Protein AF-X1QGY7-F1 (afdb_monomer_lite)

Secondary structure (DSSP, 8-state):
-EESSHHHHHHHHHHT---EEETTSSS-HHHHHTTSS-EES-GGGG---

InterPro domains:
  IPR023214 HAD superfamily [G3DSA:3.40.50.1000] (1-49)
  IPR036412 HAD-like superfamily [SSF56784] (1-48)

pLDDT: mean 95.59, std 3.72, range [75.12, 98.38]

Organism: NCBI:txid412755

Structure (mmCIF, N/CA/C/O backbone):
data_AF-X1QGY7-F1
#
_entry.id   AF-X1QGY7-F1
#
loop_
_atom_site.group_PDB
_atom_site.id
_atom_site.type_symbol
_atom_site.label_atom_id
_atom_site.label_alt_id
_atom_site.label_comp_id
_atom_site.label_asym_id
_atom_site.label_entity_id
_atom_site.label_seq_id
_atom_site.pdbx_PDB_ins_code
_atom_site.Cartn_x
_atom_site.Cartn_y
_atom_site.Cartn_z
_atom_site.occup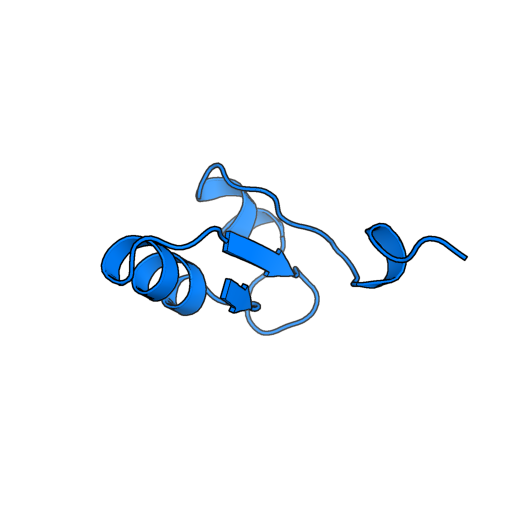ancy
_atom_site.B_iso_or_equiv
_atom_site.auth_seq_id
_atom_site.auth_comp_id
_atom_site.auth_asym_id
_atom_site.auth_atom_id
_atom_site.pdbx_PDB_model_num
ATOM 1 N N . MET A 1 1 ? -5.743 -0.888 5.554 1.00 96.00 1 MET A N 1
ATOM 2 C CA . MET A 1 1 ? -4.541 -1.610 5.099 1.00 96.00 1 MET A CA 1
ATOM 3 C C . MET A 1 1 ? -3.400 -0.625 4.928 1.00 96.00 1 MET A C 1
ATOM 5 O O . MET A 1 1 ? -3.607 0.415 4.313 1.00 96.00 1 MET A O 1
ATOM 9 N N . ILE A 1 2 ? -2.224 -0.957 5.459 1.00 96.50 2 ILE A N 1
ATOM 10 C CA . ILE A 1 2 ? -0.965 -0.270 5.152 1.00 96.50 2 ILE A CA 1
ATOM 11 C C . ILE A 1 2 ? -0.039 -1.326 4.550 1.00 96.50 2 ILE A C 1
ATOM 13 O O . ILE A 1 2 ? 0.195 -2.340 5.204 1.00 96.50 2 ILE A O 1
ATOM 17 N N . GLY A 1 3 ? 0.437 -1.117 3.323 1.00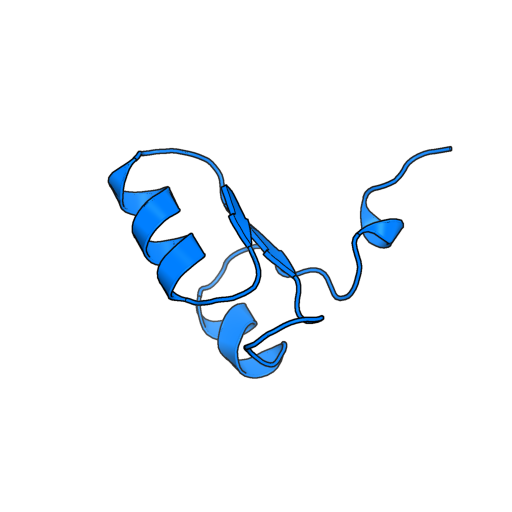 97.00 3 GLY A N 1
ATOM 18 C CA . GLY A 1 3 ? 1.212 -2.122 2.585 1.00 97.00 3 GLY A CA 1
ATOM 19 C C . GLY A 1 3 ? 2.086 -1.528 1.483 1.00 97.00 3 GLY A C 1
ATOM 20 O O . GLY A 1 3 ? 2.175 -0.311 1.342 1.00 97.00 3 GLY A O 1
ATOM 21 N N . ASP A 1 4 ? 2.745 -2.376 0.703 1.00 97.81 4 ASP A N 1
ATOM 22 C CA . ASP A 1 4 ? 3.725 -1.991 -0.325 1.00 97.81 4 ASP A CA 1
ATOM 23 C C . ASP A 1 4 ? 3.496 -2.699 -1.673 1.00 97.81 4 ASP A C 1
ATOM 25 O O . ASP A 1 4 ? 4.297 -2.565 -2.605 1.00 97.81 4 ASP A O 1
ATOM 29 N N . THR A 1 5 ? 2.389 -3.435 -1.808 1.00 97.88 5 THR A N 1
ATOM 30 C CA . THR A 1 5 ? 2.046 -4.196 -3.012 1.00 97.88 5 THR A CA 1
ATOM 31 C C . THR A 1 5 ? 0.655 -3.866 -3.560 1.00 97.88 5 THR A C 1
ATOM 33 O O . THR A 1 5 ? -0.208 -3.307 -2.889 1.00 97.88 5 THR A O 1
ATOM 36 N N . ILE A 1 6 ? 0.410 -4.276 -4.811 1.00 97.56 6 ILE A N 1
ATOM 37 C CA . ILE A 1 6 ? -0.946 -4.278 -5.394 1.00 97.56 6 ILE A CA 1
ATOM 38 C C . ILE A 1 6 ? -1.845 -5.277 -4.645 1.00 97.56 6 ILE A C 1
ATOM 40 O O . ILE A 1 6 ? -3.039 -5.041 -4.509 1.00 97.56 6 ILE A O 1
ATOM 44 N N . HIS A 1 7 ? -1.275 -6.358 -4.102 1.00 97.88 7 HIS A N 1
ATOM 45 C CA . HIS A 1 7 ? -2.044 -7.338 -3.341 1.00 97.88 7 HIS A CA 1
ATOM 46 C C . HIS A 1 7 ? -2.645 -6.725 -2.067 1.00 97.88 7 HIS A C 1
ATOM 48 O O . HIS A 1 7 ? -3.810 -6.970 -1.770 1.00 97.88 7 HIS A O 1
ATOM 54 N N . ASP A 1 8 ? -1.906 -5.861 -1.363 1.00 97.81 8 ASP A N 1
ATOM 55 C CA . ASP A 1 8 ? -2.424 -5.136 -0.194 1.00 97.81 8 ASP A CA 1
ATOM 56 C C . ASP A 1 8 ? -3.615 -4.240 -0.561 1.00 97.81 8 ASP A C 1
ATOM 58 O O . ASP A 1 8 ? -4.602 -4.161 0.178 1.00 97.81 8 ASP A O 1
ATOM 62 N N . TYR A 1 9 ? -3.558 -3.601 -1.734 1.00 98.00 9 TYR A N 1
ATOM 63 C CA . TYR A 1 9 ?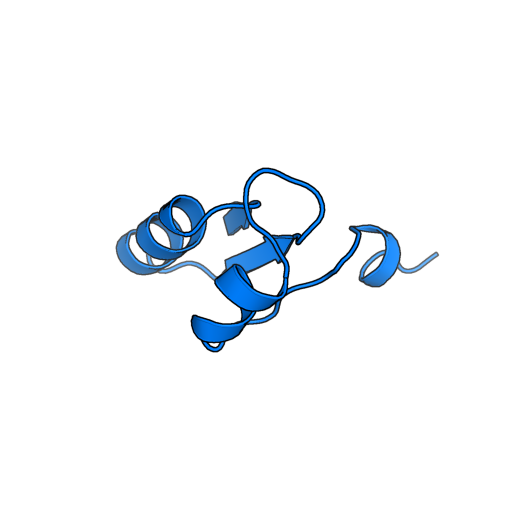 -4.686 -2.860 -2.292 1.00 98.00 9 TYR A CA 1
ATOM 64 C C . TYR A 1 9 ? -5.882 -3.774 -2.571 1.00 98.00 9 TYR A C 1
ATOM 66 O O . TYR A 1 9 ? -6.979 -3.497 -2.081 1.00 98.00 9 TYR A O 1
ATOM 74 N N . ASP A 1 10 ? -5.688 -4.884 -3.281 1.00 98.19 10 ASP A N 1
ATOM 75 C CA . ASP A 1 10 ? -6.773 -5.811 -3.614 1.00 98.19 10 ASP A CA 1
ATOM 76 C C . ASP A 1 10 ? -7.442 -6.369 -2.351 1.00 98.19 10 ASP A C 1
ATOM 78 O O . ASP A 1 10 ? -8.672 -6.384 -2.249 1.00 98.19 10 ASP A O 1
ATOM 82 N N . VAL A 1 11 ? -6.646 -6.759 -1.351 1.00 98.25 11 VAL A N 1
ATOM 83 C CA . VAL A 1 11 ? -7.140 -7.225 -0.050 1.00 98.25 11 VAL A CA 1
ATOM 84 C C . VAL A 1 11 ? -7.930 -6.121 0.649 1.00 98.25 11 VAL A C 1
ATOM 86 O O . VAL A 1 11 ? -9.029 -6.388 1.132 1.00 98.25 11 VAL A O 1
ATOM 89 N N . SER A 1 12 ? -7.434 -4.876 0.656 1.00 98.06 12 SER A N 1
ATOM 90 C CA . SER A 1 12 ? -8.132 -3.746 1.288 1.00 98.06 12 SER A CA 1
ATOM 91 C C . SER A 1 12 ? -9.527 -3.507 0.706 1.00 98.06 12 SER A C 1
ATOM 93 O O . SER A 1 12 ? -10.473 -3.274 1.462 1.00 98.06 12 SER A O 1
ATOM 95 N N . LYS A 1 13 ? -9.672 -3.644 -0.621 1.00 97.56 13 LYS A N 1
ATOM 96 C CA . LYS A 1 13 ? -10.951 -3.509 -1.326 1.00 97.56 13 LYS A CA 1
ATOM 97 C C . LYS A 1 13 ? -11.896 -4.661 -1.016 1.00 97.56 13 LYS A C 1
ATOM 99 O O . LYS A 1 13 ? -13.077 -4.412 -0.798 1.00 97.56 13 LYS A O 1
ATOM 104 N N . HIS A 1 14 ? -11.386 -5.889 -0.936 1.00 98.38 14 HIS A N 1
ATOM 105 C CA . HIS A 1 14 ? -12.201 -7.058 -0.598 1.00 98.38 14 HIS A CA 1
ATOM 106 C C . HIS A 1 14 ? -12.752 -7.008 0.829 1.00 98.38 14 HIS A C 1
ATOM 108 O O . HIS A 1 14 ? -13.889 -7.414 1.054 1.00 98.38 14 HIS A O 1
ATOM 114 N N . ILE A 1 15 ? -11.970 -6.507 1.789 1.00 97.75 15 ILE A N 1
ATOM 115 C CA . ILE A 1 15 ? -12.396 -6.426 3.197 1.00 97.75 15 ILE A CA 1
ATOM 116 C C . ILE A 1 15 ? -13.085 -5.100 3.550 1.00 97.75 15 ILE A C 1
ATOM 118 O O . ILE A 1 15 ? -13.538 -4.935 4.679 1.00 97.75 15 ILE A O 1
ATOM 122 N N . GLY A 1 16 ? -13.167 -4.160 2.602 1.00 97.69 16 GLY A N 1
ATOM 123 C CA . GLY A 1 16 ? -13.875 -2.890 2.769 1.00 97.69 16 GLY A CA 1
ATOM 124 C C . GLY A 1 16 ? -13.211 -1.914 3.744 1.00 97.69 16 GLY A C 1
ATOM 125 O O . GLY A 1 16 ? -13.915 -1.214 4.466 1.00 97.69 16 GLY A O 1
ATOM 126 N N . CYS A 1 17 ? -11.877 -1.865 3.784 1.00 97.44 17 CYS A N 1
ATOM 127 C CA . CYS A 1 17 ? -11.134 -0.904 4.608 1.00 97.44 17 CYS A CA 1
ATOM 128 C C . CYS A 1 17 ? -10.355 0.107 3.756 1.00 97.44 17 CYS A C 1
ATOM 130 O O . CYS A 1 17 ? -10.090 -0.130 2.574 1.00 97.44 17 CYS A O 1
ATOM 132 N N . ASP A 1 18 ? -9.937 1.211 4.376 1.00 97.56 18 ASP A N 1
ATOM 133 C CA . ASP A 1 18 ? -9.061 2.197 3.740 1.00 97.56 18 ASP A CA 1
ATOM 134 C C . ASP A 1 18 ? -7.694 1.601 3.395 1.00 97.56 18 ASP A C 1
ATOM 136 O O . ASP A 1 18 ? -7.238 0.641 4.022 1.00 97.56 18 ASP A O 1
ATOM 140 N N . CYS A 1 19 ? -7.014 2.171 2.404 1.00 97.50 19 CYS A N 1
ATOM 141 C CA . CYS A 1 19 ? -5.720 1.690 1.934 1.00 97.50 19 CYS A CA 1
ATOM 142 C C . CYS A 1 19 ? -4.744 2.849 1.781 1.00 97.50 19 CYS A C 1
ATOM 144 O O . CYS A 1 19 ? -5.048 3.814 1.086 1.00 97.50 19 CYS A O 1
ATOM 146 N N . LEU A 1 20 ? -3.575 2.708 2.397 1.00 97.38 20 LEU A N 1
ATOM 147 C CA . LEU A 1 20 ? -2.429 3.583 2.203 1.00 97.38 20 LEU A CA 1
ATOM 148 C C . LEU A 1 20 ? -1.244 2.714 1.791 1.00 97.38 20 LEU A C 1
ATOM 150 O O . LEU A 1 20 ? -0.874 1.795 2.526 1.00 97.38 20 LEU A O 1
ATOM 154 N N . LEU A 1 21 ? -0.652 2.987 0.629 1.00 98.00 21 LEU A N 1
ATOM 155 C CA . LEU A 1 21 ? 0.515 2.236 0.171 1.00 98.00 21 LEU A CA 1
ATOM 156 C C . LEU A 1 21 ? 1.811 3.017 0.364 1.00 98.00 21 LEU A C 1
ATOM 158 O O . LEU A 1 21 ? 1.829 4.246 0.340 1.00 98.00 21 LEU A O 1
ATOM 162 N N . ILE A 1 22 ? 2.908 2.287 0.542 1.00 97.75 22 ILE A N 1
ATOM 163 C CA . ILE A 1 22 ? 4.229 2.848 0.801 1.00 97.75 22 ILE A CA 1
ATOM 164 C C . ILE A 1 22 ? 5.191 2.381 -0.289 1.00 97.75 22 ILE A C 1
ATOM 166 O O . ILE A 1 22 ? 5.498 1.196 -0.403 1.00 97.75 22 ILE A O 1
ATOM 170 N N . ALA A 1 23 ? 5.732 3.323 -1.057 1.00 96.75 23 ALA A N 1
ATOM 171 C CA . ALA A 1 23 ? 6.699 3.076 -2.126 1.00 96.75 23 ALA A CA 1
ATOM 172 C C . ALA A 1 23 ? 8.142 2.870 -1.611 1.00 96.75 23 ALA A C 1
ATOM 174 O O . ALA A 1 23 ? 9.104 3.319 -2.229 1.00 96.75 23 ALA A O 1
ATOM 175 N N . SER A 1 24 ? 8.294 2.197 -0.468 1.00 92.81 24 SER A N 1
ATOM 176 C CA . SER A 1 24 ? 9.587 1.856 0.152 1.00 92.81 24 SER A CA 1
ATOM 177 C C . SER A 1 24 ? 9.788 0.338 0.290 1.00 92.81 24 SER A C 1
ATOM 179 O O . SER A 1 24 ? 10.638 -0.102 1.066 1.00 92.81 24 SER A O 1
ATOM 181 N N . GLY A 1 25 ? 8.996 -0.461 -0.430 1.00 90.44 25 GLY A N 1
ATOM 182 C CA . GLY A 1 25 ? 9.007 -1.922 -0.365 1.00 90.44 25 GLY A CA 1
ATOM 183 C C . GLY A 1 25 ? 9.090 -2.588 -1.743 1.00 90.44 25 GLY A C 1
ATOM 184 O O . GLY A 1 25 ? 9.964 -2.262 -2.543 1.00 90.44 25 GLY A O 1
ATOM 185 N N . HIS A 1 26 ? 8.202 -3.542 -2.022 1.00 91.81 26 HIS A N 1
ATOM 186 C CA . HIS A 1 26 ? 8.253 -4.426 -3.194 1.00 91.81 26 HIS A CA 1
ATOM 187 C C . HIS A 1 26 ? 7.926 -3.750 -4.531 1.00 91.81 26 HIS A C 1
ATOM 189 O O . HIS A 1 26 ? 8.438 -4.170 -5.572 1.00 91.81 26 HIS A O 1
ATOM 195 N N . HIS A 1 27 ? 7.046 -2.749 -4.551 1.00 95.12 27 HIS A N 1
ATOM 196 C CA . HIS A 1 27 ? 6.668 -2.038 -5.773 1.00 95.12 27 HIS A CA 1
ATOM 197 C C . HIS A 1 27 ? 7.160 -0.588 -5.770 1.00 95.12 27 HIS 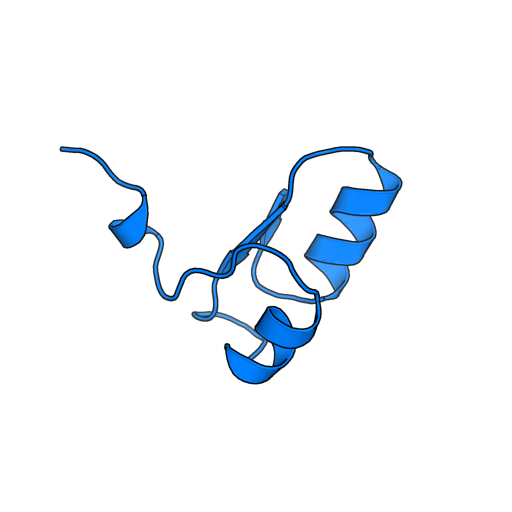A C 1
ATOM 199 O O . HIS A 1 27 ? 7.169 0.079 -4.738 1.00 95.12 27 HIS A O 1
ATOM 205 N N . SER A 1 28 ? 7.530 -0.089 -6.957 1.00 95.81 28 SER A N 1
ATOM 206 C CA . SER A 1 28 ? 7.909 1.315 -7.144 1.00 95.81 28 SER A CA 1
ATOM 207 C C . SER A 1 28 ? 6.703 2.247 -7.027 1.00 95.81 28 SER A C 1
ATOM 209 O O . SER A 1 28 ? 5.557 1.838 -7.249 1.00 95.81 28 SER A O 1
ATOM 211 N N . TYR A 1 29 ? 6.972 3.523 -6.751 1.00 96.44 29 TYR A N 1
ATOM 212 C CA . TYR A 1 29 ? 5.943 4.555 -6.656 1.00 96.44 29 TYR A CA 1
ATOM 213 C C . TYR A 1 29 ? 5.073 4.617 -7.916 1.00 96.44 29 TYR A C 1
ATOM 215 O O . TYR A 1 29 ? 3.850 4.593 -7.824 1.00 96.44 29 TYR A O 1
ATOM 223 N N . GLU A 1 30 ? 5.679 4.602 -9.107 1.00 96.31 30 GLU A N 1
ATOM 224 C CA . GLU A 1 30 ? 4.963 4.707 -10.385 1.00 96.31 30 GLU A CA 1
ATOM 225 C C . GLU A 1 30 ? 4.005 3.535 -10.604 1.00 96.31 30 GLU A C 1
ATOM 227 O O . GLU A 1 30 ? 2.966 3.689 -11.247 1.00 96.31 30 GLU A O 1
ATOM 232 N N . LYS A 1 31 ? 4.352 2.348 -10.090 1.00 96.50 31 LYS A N 1
ATOM 233 C CA . LYS A 1 31 ? 3.498 1.163 -10.180 1.00 96.50 31 LYS A CA 1
ATOM 234 C C . LYS A 1 31 ? 2.295 1.282 -9.248 1.00 96.50 31 LYS A C 1
ATOM 236 O O . LYS A 1 31 ? 1.191 0.935 -9.658 1.00 96.50 31 LYS A O 1
ATOM 241 N N . LEU A 1 32 ? 2.504 1.780 -8.030 1.00 97.38 32 LEU A N 1
ATOM 242 C CA . LEU A 1 32 ? 1.456 1.937 -7.019 1.00 97.38 32 LEU A CA 1
ATOM 243 C C . LEU A 1 32 ? 0.523 3.118 -7.329 1.00 97.38 32 LEU A C 1
ATOM 245 O O . LEU A 1 32 ? -0.692 2.978 -7.229 1.00 97.38 32 LEU A O 1
ATOM 249 N N . ALA A 1 33 ? 1.061 4.245 -7.801 1.00 95.50 33 ALA A N 1
ATOM 250 C CA . ALA A 1 33 ? 0.299 5.456 -8.116 1.00 95.50 33 ALA A CA 1
ATOM 251 C C . ALA A 1 33 ? -0.762 5.241 -9.214 1.00 95.50 33 ALA A C 1
ATOM 253 O O . ALA A 1 33 ? -1.772 5.941 -9.259 1.00 95.50 33 ALA A O 1
ATOM 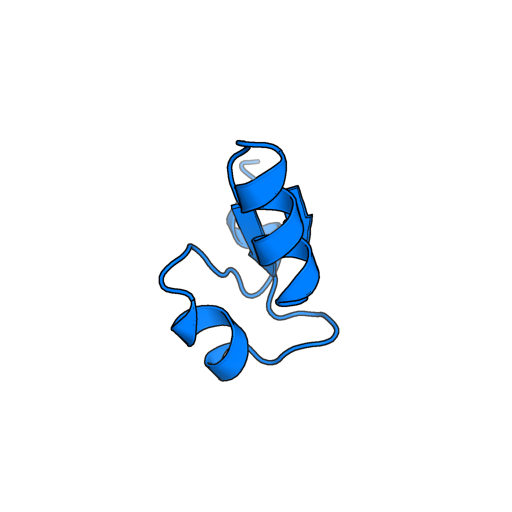254 N N . ARG A 1 34 ? -0.587 4.229 -10.076 1.00 97.12 34 ARG A N 1
ATOM 255 C CA . ARG A 1 34 ? -1.581 3.837 -11.094 1.00 97.12 34 ARG A CA 1
ATOM 256 C C . ARG A 1 34 ? -2.893 3.311 -10.507 1.00 97.12 34 ARG A C 1
ATOM 258 O O . ARG A 1 34 ? -3.881 3.264 -11.231 1.00 97.12 34 ARG A O 1
ATOM 265 N N . LEU A 1 35 ? -2.912 2.918 -9.232 1.00 95.88 35 LEU A N 1
ATOM 266 C CA . LEU A 1 35 ? -4.108 2.417 -8.546 1.00 95.88 35 LEU A CA 1
ATOM 267 C C . LEU A 1 35 ? -5.078 3.537 -8.133 1.00 95.88 35 LEU A C 1
ATOM 269 O O . LEU A 1 35 ? -6.188 3.240 -7.691 1.00 95.88 35 LEU A O 1
ATOM 273 N N . GLY A 1 36 ? -4.675 4.809 -8.267 1.00 94.25 36 GLY A N 1
ATOM 274 C CA . GLY A 1 36 ? -5.519 5.963 -7.944 1.00 94.25 36 GLY A CA 1
ATOM 275 C C . GLY A 1 36 ? -5.818 6.115 -6.450 1.00 94.25 36 GLY A C 1
ATOM 276 O O . GLY A 1 36 ? -6.878 6.623 -6.096 1.00 94.25 36 GLY A O 1
ATOM 277 N N . ILE A 1 37 ? -4.916 5.641 -5.588 1.00 94.62 37 ILE A N 1
ATOM 278 C CA . ILE A 1 37 ? -4.986 5.802 -4.131 1.00 94.62 37 ILE A CA 1
ATOM 279 C C . ILE A 1 37 ? -3.750 6.519 -3.602 1.00 94.62 37 ILE A C 1
ATOM 281 O O . ILE A 1 37 ? -2.763 6.674 -4.324 1.00 94.62 37 ILE A O 1
ATOM 285 N N . ASP A 1 38 ? -3.801 6.908 -2.333 1.00 95.75 38 ASP A N 1
ATOM 286 C CA . ASP A 1 38 ? -2.678 7.542 -1.661 1.00 95.75 38 ASP A CA 1
ATOM 287 C C . ASP A 1 38 ? -1.484 6.586 -1.571 1.00 95.75 38 ASP A C 1
ATOM 289 O O . ASP A 1 38 ? -1.568 5.459 -1.065 1.00 95.75 38 ASP A O 1
ATOM 293 N N . VAL A 1 39 ? -0.352 7.072 -2.078 1.00 97.75 39 VAL A N 1
ATOM 294 C CA . VAL A 1 39 ? 0.947 6.411 -1.997 1.00 97.75 39 VAL A CA 1
ATOM 295 C C . VAL A 1 39 ? 1.927 7.396 -1.382 1.00 97.75 39 VAL A C 1
ATOM 297 O O . VAL A 1 39 ? 2.133 8.482 -1.923 1.00 97.75 39 VAL A O 1
ATOM 300 N N . ILE A 1 40 ? 2.546 7.004 -0.275 1.00 97.31 40 ILE A N 1
ATOM 301 C CA . ILE A 1 40 ? 3.610 7.766 0.388 1.00 97.31 40 ILE A CA 1
ATOM 302 C C . ILE A 1 40 ? 4.962 7.113 0.118 1.00 97.31 40 ILE A C 1
ATOM 304 O O . ILE A 1 40 ? 5.055 5.908 -0.119 1.00 97.31 40 ILE A O 1
ATOM 308 N N . SE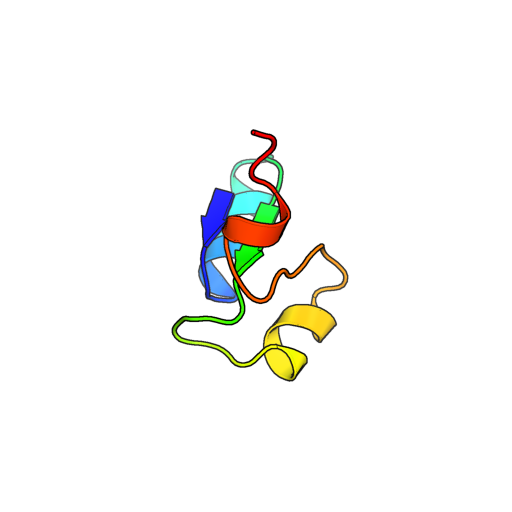R A 1 41 ? 6.037 7.891 0.151 1.00 95.75 41 SER A N 1
ATOM 309 C CA . SER A 1 41 ? 7.392 7.356 -0.027 1.00 95.75 41 SER A CA 1
ATOM 310 C C . SER A 1 41 ? 7.923 6.757 1.273 1.00 95.75 41 SER A C 1
ATOM 312 O O . SER A 1 41 ? 8.688 5.799 1.251 1.00 95.75 41 SER A O 1
ATOM 314 N N . THR A 1 42 ? 7.531 7.303 2.426 1.00 94.31 42 THR A N 1
ATOM 315 C CA . THR A 1 42 ? 7.988 6.851 3.747 1.00 94.31 42 THR A CA 1
ATOM 316 C C . THR A 1 42 ? 6.922 7.108 4.813 1.00 94.31 42 THR A C 1
ATOM 318 O O . THR A 1 42 ? 6.235 8.124 4.769 1.00 94.31 42 THR A O 1
ATOM 321 N N . LEU A 1 43 ? 6.876 6.277 5.863 1.00 91.94 43 LEU A N 1
ATOM 322 C CA . LEU A 1 43 ? 5.986 6.485 7.019 1.00 91.94 43 LEU A CA 1
ATOM 323 C C . LEU A 1 43 ? 6.163 7.843 7.717 1.00 91.94 43 LEU A C 1
ATOM 325 O O . LEU A 1 43 ? 5.237 8.313 8.368 1.00 91.94 43 LEU A O 1
ATOM 329 N N . LYS A 1 44 ? 7.322 8.499 7.582 1.00 93.44 44 LYS A N 1
ATOM 330 C CA . LYS A 1 44 ? 7.564 9.819 8.186 1.00 93.44 44 LYS A CA 1
ATOM 331 C C . LYS A 1 44 ? 6.616 10.901 7.670 1.00 93.44 44 LYS A C 1
ATOM 333 O O . LYS A 1 44 ? 6.413 11.880 8.370 1.00 93.44 44 LYS A O 1
ATOM 338 N N . GLU A 1 45 ? 6.038 10.727 6.483 1.00 93.81 45 GLU A N 1
ATOM 339 C CA . GLU A 1 45 ? 5.116 11.699 5.878 1.00 93.81 45 GLU A CA 1
ATOM 340 C C . GLU A 1 45 ? 3.806 11.855 6.663 1.00 93.81 45 GLU A C 1
ATOM 342 O O . GLU A 1 45 ? 3.134 12.873 6.533 1.00 93.81 45 GLU A O 1
ATOM 347 N N . ILE A 1 46 ? 3.461 10.870 7.498 1.00 92.56 46 ILE A N 1
ATOM 348 C CA . ILE A 1 46 ? 2.214 10.849 8.275 1.00 92.56 46 ILE A CA 1
ATOM 349 C C . ILE A 1 46 ? 2.442 10.898 9.792 1.00 92.56 46 ILE A C 1
ATOM 351 O O . ILE A 1 46 ? 1.483 10.872 10.560 1.00 92.56 46 ILE A O 1
ATOM 355 N N . ILE A 1 47 ? 3.698 10.965 10.244 1.00 93.31 47 ILE A N 1
ATOM 356 C CA . ILE A 1 47 ? 4.019 11.128 11.665 1.00 93.31 47 ILE A CA 1
ATOM 357 C C . ILE A 1 47 ? 3.908 12.615 12.009 1.00 93.31 47 ILE A C 1
ATOM 359 O O . ILE A 1 47 ? 4.641 13.435 11.461 1.00 93.31 47 ILE A O 1
ATOM 363 N N . GLN A 1 48 ? 3.025 12.957 12.947 1.00 88.25 48 GLN A N 1
ATOM 364 C CA . GLN A 1 48 ? 2.988 14.277 13.578 1.00 88.25 48 GLN A CA 1
ATOM 365 C C . GLN A 1 48 ? 3.657 14.177 14.950 1.00 88.25 48 GLN A C 1
ATOM 367 O O . GLN A 1 48 ? 3.285 13.321 15.754 1.00 88.25 48 GLN A O 1
ATOM 372 N N . ILE A 1 49 ? 4.675 15.008 15.172 1.00 75.12 49 ILE A N 1
ATOM 373 C CA . ILE A 1 49 ? 5.460 15.093 16.412 1.00 75.12 49 ILE A CA 1
ATOM 374 C C . ILE A 1 49 ? 5.085 16.383 17.132 1.00 75.12 49 ILE A C 1
ATOM 376 O O . ILE A 1 49 ? 4.952 17.407 16.422 1.00 75.12 49 ILE A O 1
#

Foldseek 3Di:
DEEADVVQVVVCVVVVHAYEYECCDDDHPVVVVVVVHHYHPDPVVVDDD

Radius of gyration: 10.46 Å; chains: 1; bounding box: 24×22×28 Å

Sequence (49 aa):
MIGDTIHDYDVSKHIGCDCLLIASGHHSYEKLARLGIDVISTLKEIIQI